Protein AF-A0A527YL96-F1 (afdb_monomer_lite)

Structure (mmCIF, N/CA/C/O backbone):
data_AF-A0A527YL96-F1
#
_entry.id   AF-A0A527YL96-F1
#
loop_
_atom_site.group_PDB
_atom_site.id
_atom_site.type_symbol
_atom_site.label_atom_id
_atom_site.label_alt_id
_atom_site.label_comp_id
_atom_site.label_asym_id
_atom_site.label_entity_id
_atom_site.label_seq_id
_atom_site.pdbx_PDB_ins_code
_atom_site.Cartn_x
_atom_site.Cartn_y
_atom_site.Cartn_z
_atom_site.occupancy
_atom_site.B_iso_or_equiv
_atom_site.auth_seq_id
_atom_site.auth_comp_id
_atom_site.auth_asym_id
_atom_site.auth_atom_id
_atom_site.pdbx_PDB_model_num
ATOM 1 N N . ARG A 1 1 ? -8.807 7.790 12.095 1.00 64.44 1 ARG A N 1
ATOM 2 C CA . ARG A 1 1 ? -7.431 7.476 11.616 1.00 64.44 1 ARG A CA 1
ATOM 3 C C . ARG A 1 1 ? -6.322 8.157 12.431 1.00 64.44 1 ARG A C 1
ATOM 5 O O . ARG A 1 1 ? -5.554 7.436 13.041 1.00 64.44 1 A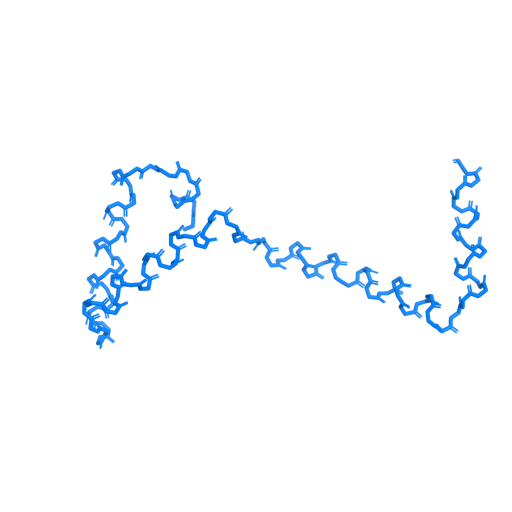RG A O 1
ATOM 12 N N . ARG A 1 2 ? -6.215 9.500 12.489 1.00 66.44 2 ARG A N 1
ATOM 13 C CA . ARG A 1 2 ? -5.117 10.183 13.227 1.00 66.44 2 ARG A CA 1
ATOM 1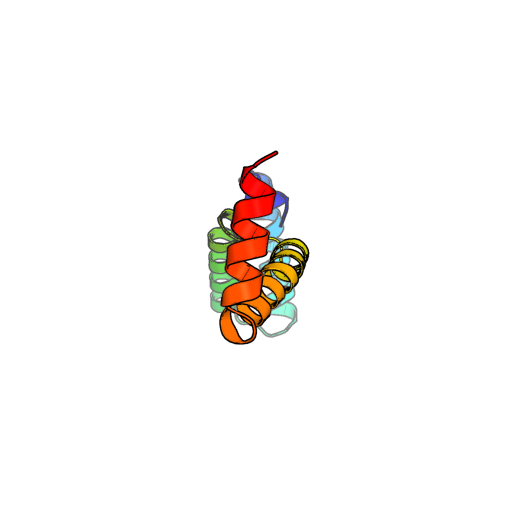4 C C . ARG A 1 2 ? -5.070 9.847 14.729 1.00 66.44 2 ARG A C 1
ATOM 16 O O . ARG A 1 2 ? -3.986 9.631 15.252 1.00 66.44 2 ARG A O 1
ATOM 23 N N . ALA A 1 3 ? -6.229 9.761 15.389 1.00 67.44 3 ALA A N 1
ATOM 24 C CA . ALA A 1 3 ? -6.326 9.360 16.798 1.00 67.44 3 ALA A CA 1
ATOM 25 C C . ALA A 1 3 ? -5.831 7.922 17.043 1.00 67.44 3 ALA A C 1
ATOM 27 O O . ALA A 1 3 ? -5.077 7.691 17.983 1.00 67.44 3 ALA A O 1
ATOM 28 N N . MET A 1 4 ? -6.177 6.995 16.141 1.00 72.31 4 MET A N 1
ATOM 29 C CA . MET A 1 4 ? -5.747 5.593 16.209 1.00 72.31 4 MET A CA 1
ATOM 30 C C . MET A 1 4 ? -4.225 5.456 16.087 1.00 72.31 4 MET A C 1
ATOM 32 O O . MET A 1 4 ? -3.616 4.789 16.910 1.00 72.31 4 MET A O 1
ATOM 36 N N . GLY A 1 5 ? -3.592 6.173 15.152 1.00 64.25 5 GLY A N 1
ATOM 37 C CA . GLY A 1 5 ? -2.130 6.125 14.995 1.00 64.25 5 GLY A CA 1
ATOM 38 C C . GLY A 1 5 ? -1.341 6.774 16.143 1.00 64.25 5 GLY A C 1
ATOM 39 O O . GLY A 1 5 ? -0.205 6.392 16.392 1.00 64.25 5 GLY A O 1
ATOM 40 N N . LYS A 1 6 ? -1.925 7.743 16.867 1.00 75.44 6 LYS A N 1
ATOM 41 C CA . LYS A 1 6 ? -1.281 8.387 18.031 1.00 75.44 6 LYS A CA 1
ATOM 42 C C . LYS A 1 6 ? -1.445 7.606 19.342 1.00 75.44 6 LYS A C 1
ATOM 44 O O . LYS A 1 6 ? -0.843 7.995 20.336 1.00 75.44 6 LYS A O 1
ATOM 49 N N . LYS A 1 7 ? -2.266 6.547 19.362 1.00 72.44 7 LYS A N 1
ATOM 50 C CA . LYS A 1 7 ? -2.494 5.658 20.520 1.00 72.44 7 LYS A CA 1
ATOM 51 C C . LYS A 1 7 ? -2.891 6.371 21.825 1.00 72.44 7 LYS A C 1
ATOM 53 O O . LYS A 1 7 ? -2.614 5.888 22.919 1.00 72.44 7 LYS A O 1
ATOM 58 N N . ILE A 1 8 ? -3.576 7.512 21.734 1.00 83.75 8 ILE A N 1
ATOM 59 C CA . ILE A 1 8 ? -4.054 8.246 22.915 1.00 83.75 8 ILE A CA 1
ATOM 60 C C . ILE A 1 8 ? -5.308 7.543 23.443 1.00 83.75 8 ILE A C 1
ATOM 62 O O . ILE A 1 8 ? -6.378 7.663 22.848 1.00 83.75 8 ILE A O 1
ATOM 66 N N . ARG A 1 9 ? -5.180 6.818 24.559 1.00 80.31 9 ARG A N 1
ATOM 67 C CA . ARG A 1 9 ? -6.239 5.955 25.116 1.00 80.31 9 ARG A CA 1
ATOM 68 C C . ARG A 1 9 ? -7.56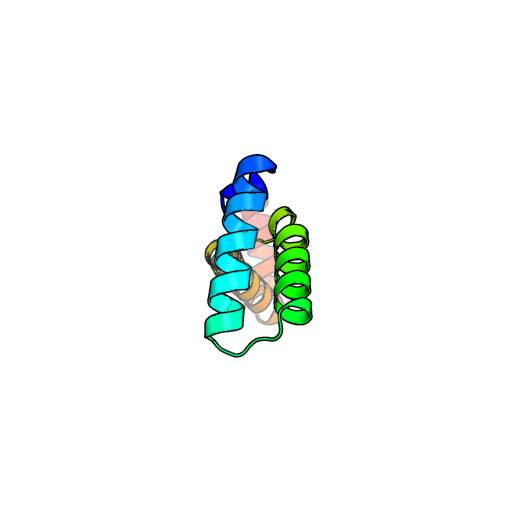6 6.688 25.343 1.00 80.31 9 ARG A C 1
ATOM 70 O O . ARG A 1 9 ? -8.582 6.274 24.804 1.00 80.31 9 ARG A O 1
ATOM 77 N N . ALA A 1 10 ? -7.526 7.843 26.008 1.00 86.06 10 ALA A N 1
ATOM 78 C CA . ALA A 1 10 ? -8.721 8.648 26.271 1.00 86.06 10 ALA A CA 1
ATOM 79 C C . ALA A 1 10 ? -9.425 9.145 24.993 1.00 86.06 10 ALA A C 1
ATOM 81 O O . ALA A 1 10 ? -10.641 9.312 24.979 1.00 86.06 10 ALA A O 1
ATOM 82 N N . GLU A 1 11 ? -8.677 9.387 23.913 1.00 85.31 11 GLU A N 1
ATOM 83 C CA . GLU A 1 11 ? -9.264 9.783 22.629 1.00 85.31 11 GLU A CA 1
ATOM 84 C C . GLU A 1 11 ? -9.831 8.566 21.889 1.00 85.31 11 GLU A C 1
ATOM 86 O O . GLU A 1 11 ? -10.893 8.646 21.282 1.00 85.31 11 GLU A O 1
ATOM 91 N N . MET A 1 12 ? -9.161 7.416 21.976 1.00 84.38 12 MET A N 1
ATOM 92 C CA . MET A 1 12 ? -9.645 6.156 21.411 1.00 84.38 12 MET A CA 1
ATOM 93 C C . MET A 1 12 ? -10.969 5.702 22.025 1.00 84.38 12 MET A C 1
ATOM 95 O O . MET A 1 12 ? -11.853 5.290 21.278 1.00 84.38 12 MET A O 1
ATOM 99 N N . ASP A 1 13 ? -11.129 5.840 23.341 1.00 87.75 13 ASP A N 1
ATOM 100 C CA . ASP A 1 13 ? -12.366 5.482 24.041 1.00 87.75 13 ASP A CA 1
ATOM 101 C C . ASP A 1 13 ? -13.541 6.370 23.590 1.00 87.75 13 ASP A C 1
ATOM 103 O O . ASP A 1 13 ? -14.615 5.861 23.267 1.00 87.75 13 ASP A O 1
ATOM 107 N N . LYS A 1 14 ? -13.311 7.683 23.424 1.00 91.06 14 LYS A N 1
ATOM 108 C CA . LYS A 1 14 ? -14.309 8.614 22.859 1.00 91.06 14 LYS A CA 1
ATOM 109 C C . LYS A 1 14 ? -14.702 8.251 21.426 1.00 91.06 14 LYS A C 1
ATOM 111 O O . LYS A 1 14 ? -15.877 8.300 21.063 1.00 91.06 14 LYS A O 1
ATOM 116 N N . GLN A 1 15 ? -13.727 7.894 20.586 1.00 91.19 15 GLN A N 1
ATOM 117 C CA . GLN A 1 15 ? -14.009 7.484 19.207 1.00 91.19 15 GLN A CA 1
ATOM 118 C C . GLN A 1 15 ? -14.720 6.125 19.146 1.00 91.19 15 GLN A C 1
ATOM 120 O O . GLN A 1 15 ? -15.543 5.930 18.252 1.00 91.19 15 GLN A O 1
ATOM 125 N N . ARG A 1 16 ? -14.436 5.209 20.084 1.00 92.94 16 ARG A N 1
ATOM 126 C CA . ARG A 1 16 ? -15.129 3.919 20.205 1.00 92.94 16 ARG A CA 1
ATOM 127 C C . ARG A 1 16 ? -16.603 4.132 20.499 1.00 92.94 16 ARG A C 1
ATOM 129 O O . ARG A 1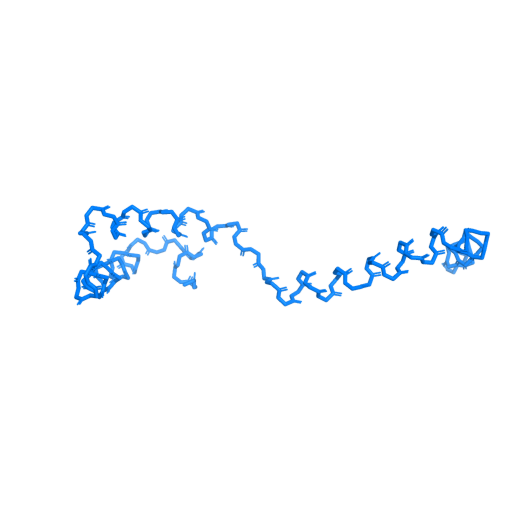 16 ? -17.431 3.615 19.760 1.00 92.94 16 ARG A O 1
ATOM 136 N N . GLU A 1 17 ? -16.924 4.907 21.531 1.00 94.19 17 GLU A N 1
ATOM 137 C CA . GLU A 1 17 ? -18.312 5.174 21.915 1.00 94.19 17 GLU A CA 1
ATOM 138 C C . GLU A 1 17 ? -19.108 5.752 20.740 1.00 94.19 17 GLU A C 1
ATOM 140 O O . GLU A 1 17 ? -20.142 5.203 20.367 1.00 94.19 17 GLU A O 1
ATOM 145 N N . ARG A 1 18 ? -18.557 6.778 20.076 1.00 94.88 18 ARG A N 1
ATOM 146 C CA . ARG A 1 18 ? -19.167 7.400 18.892 1.00 94.88 18 ARG A CA 1
ATOM 147 C C . ARG A 1 18 ? -19.354 6.427 17.724 1.00 94.88 18 ARG A C 1
ATOM 149 O O . ARG A 1 18 ? -20.338 6.524 16.995 1.00 94.88 18 ARG A O 1
ATOM 156 N N . PHE A 1 19 ? -18.388 5.540 17.487 1.00 95.12 19 PHE A N 1
ATOM 157 C CA . PHE A 1 19 ? -18.475 4.555 16.411 1.00 95.12 19 PHE A CA 1
ATOM 158 C C . PHE A 1 19 ? -19.545 3.504 16.705 1.00 95.12 19 PHE A C 1
ATOM 160 O O . PHE A 1 19 ? -20.356 3.202 15.835 1.00 95.12 19 PHE A O 1
ATOM 167 N N . VAL A 1 20 ? -19.554 2.962 17.924 1.00 96.12 20 VAL A N 1
ATOM 168 C CA . VAL A 1 20 ? -20.461 1.884 18.327 1.00 96.12 20 VAL A CA 1
ATOM 169 C C . VAL A 1 20 ? -21.899 2.382 18.392 1.00 96.12 20 VAL A C 1
ATOM 171 O O . VAL A 1 20 ? -22.772 1.715 17.845 1.00 96.12 20 VAL A O 1
ATOM 174 N N . SER A 1 21 ? -22.155 3.557 18.978 1.00 96.25 21 SER A N 1
ATOM 175 C CA . SER A 1 21 ? -23.504 4.137 19.004 1.00 96.25 21 SER A CA 1
ATOM 176 C C . SER A 1 21 ? -24.038 4.371 17.590 1.00 96.25 21 SER A C 1
ATOM 178 O O . SER A 1 21 ? -25.101 3.862 17.244 1.00 96.25 21 SER A O 1
ATOM 180 N N . GLY A 1 22 ? -23.248 5.017 16.727 1.00 96.75 22 GLY A N 1
ATOM 181 C CA . GLY A 1 22 ? -23.636 5.269 15.339 1.00 96.75 22 GLY A CA 1
ATOM 182 C C . GLY A 1 22 ? -23.781 3.996 14.494 1.00 96.75 22 GLY A C 1
ATOM 183 O O . GLY A 1 22 ? -24.569 3.969 13.551 1.00 96.75 22 GLY A O 1
ATOM 184 N N . ALA A 1 23 ? -23.041 2.929 1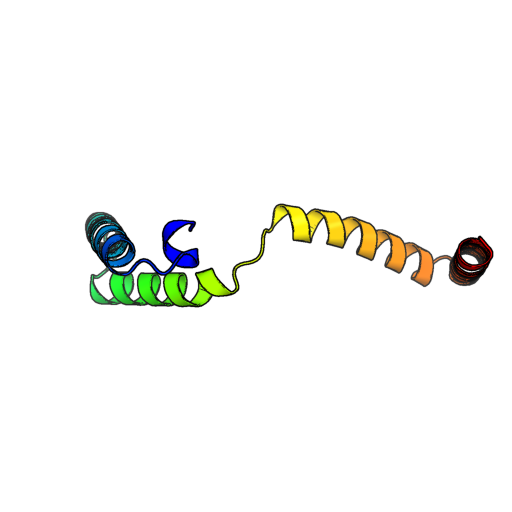4.805 1.00 97.00 23 ALA A N 1
ATOM 185 C CA . ALA A 1 23 ? -23.199 1.632 14.152 1.00 97.00 23 ALA A CA 1
ATOM 186 C C . ALA A 1 23 ? -24.497 0.932 14.591 1.00 97.00 23 ALA A C 1
ATOM 188 O O . ALA A 1 23 ? -25.217 0.407 13.741 1.00 97.00 23 ALA A O 1
ATOM 189 N N . VAL A 1 24 ? -24.826 0.979 15.886 1.00 97.00 24 VAL A N 1
ATOM 190 C CA . VAL A 1 24 ? -26.073 0.426 16.440 1.00 97.00 24 VAL A CA 1
ATOM 191 C C . VAL A 1 24 ? -27.298 1.155 15.895 1.00 97.00 24 VAL A C 1
ATOM 193 O O . VAL A 1 24 ? -28.243 0.502 15.461 1.00 97.00 24 VAL A O 1
ATOM 196 N N . GLU A 1 25 ? -27.259 2.485 15.811 1.00 97.50 25 GLU A N 1
ATOM 197 C CA . GLU A 1 25 ? -28.310 3.293 15.168 1.00 97.50 25 GLU A CA 1
ATOM 198 C C . GLU A 1 25 ? -28.537 2.910 13.696 1.00 97.50 25 GLU A C 1
ATOM 200 O O . GLU A 1 25 ? -29.643 3.039 13.177 1.00 97.50 25 GLU A O 1
ATOM 205 N N . ARG A 1 26 ? -27.502 2.398 13.019 1.00 96.38 26 ARG A N 1
ATOM 206 C CA . ARG A 1 26 ? -27.559 1.912 11.629 1.00 96.38 26 ARG A CA 1
ATOM 207 C C . ARG A 1 26 ? -27.880 0.417 11.516 1.00 96.38 26 ARG A C 1
ATOM 209 O O . ARG A 1 26 ? -27.754 -0.146 10.432 1.00 96.38 26 ARG A O 1
ATOM 216 N N . GLY A 1 27 ? -28.283 -0.223 12.613 1.00 95.94 27 GLY A N 1
ATOM 217 C CA . GLY A 1 27 ? -28.719 -1.620 12.642 1.00 95.94 27 GLY A CA 1
ATOM 218 C C . GLY A 1 27 ? -27.600 -2.653 12.795 1.00 95.94 27 GLY A C 1
ATOM 219 O O . GLY A 1 27 ? -27.856 -3.845 12.649 1.00 95.94 27 GLY A O 1
ATOM 220 N N . VAL A 1 28 ? -26.364 -2.241 13.098 1.00 96.31 28 VAL A N 1
ATOM 221 C CA . VAL A 1 28 ? -25.268 -3.177 13.395 1.00 96.31 28 VAL A CA 1
ATOM 222 C C . VAL A 1 28 ? -25.340 -3.586 14.864 1.00 96.31 28 VAL A C 1
ATOM 224 O O . VAL A 1 28 ? -25.343 -2.740 15.753 1.00 96.31 28 VAL A O 1
ATOM 227 N N . GLY A 1 29 ? -25.355 -4.889 15.149 1.00 96.81 29 GLY A N 1
ATOM 228 C CA . GLY A 1 29 ? -25.354 -5.374 16.529 1.00 96.81 29 GLY A CA 1
ATOM 229 C C . GLY A 1 29 ? -24.136 -4.866 17.309 1.00 96.81 29 GLY A C 1
ATOM 230 O O . GLY A 1 29 ? -23.014 -4.894 16.801 1.00 96.81 29 GLY A O 1
ATOM 231 N N . LYS A 1 30 ? -24.334 -4.448 18.567 1.00 95.25 30 LYS A N 1
ATOM 232 C CA . LYS A 1 30 ? -23.257 -3.916 19.424 1.00 95.25 30 LYS A CA 1
ATOM 233 C C . LYS A 1 30 ? -21.996 -4.807 19.457 1.00 95.25 30 LYS A C 1
ATOM 235 O O . LYS A 1 30 ? -20.919 -4.265 19.220 1.00 95.25 30 LYS A O 1
ATOM 240 N N . PRO A 1 31 ? -22.089 -6.147 19.624 1.00 96.19 31 PRO A N 1
ATOM 241 C CA . PRO A 1 31 ? -20.902 -7.010 19.616 1.00 96.19 31 PRO A CA 1
ATOM 242 C C . PRO A 1 31 ? -20.119 -6.957 18.298 1.00 96.19 31 PRO A C 1
ATOM 244 O O . PRO A 1 31 ? -18.891 -6.993 18.293 1.00 96.19 31 PRO A O 1
ATOM 247 N N . GLN A 1 32 ? -20.824 -6.840 17.170 1.00 96.62 32 GLN A N 1
ATOM 248 C CA . GLN A 1 32 ? -20.203 -6.735 15.854 1.00 96.62 32 GLN A CA 1
ATOM 249 C C . GLN A 1 32 ? -19.546 -5.364 15.659 1.00 96.62 32 GLN A C 1
ATOM 251 O O . GLN A 1 32 ? -18.439 -5.289 15.131 1.00 96.62 32 GLN A O 1
ATOM 256 N N . ALA A 1 33 ? -20.192 -4.285 16.106 1.00 97.12 33 ALA A N 1
ATOM 257 C CA . ALA A 1 33 ? -19.621 -2.942 16.062 1.00 97.12 33 ALA A CA 1
ATOM 258 C C . ALA A 1 33 ? -18.336 -2.841 16.901 1.00 97.12 33 ALA A C 1
ATOM 260 O O . ALA A 1 33 ? -17.326 -2.327 16.418 1.00 97.12 33 ALA A O 1
ATOM 261 N N . ASP A 1 34 ? -18.347 -3.393 18.118 1.00 95.44 34 ASP A N 1
ATOM 262 C CA . ASP A 1 34 ? -17.168 -3.457 18.985 1.00 95.44 34 ASP A CA 1
ATOM 263 C C . ASP A 1 34 ? -16.023 -4.236 18.314 1.00 95.44 34 ASP A C 1
ATOM 265 O O . ASP A 1 34 ? -14.891 -3.751 18.264 1.00 95.44 34 ASP A O 1
ATOM 269 N N . PHE A 1 35 ? -16.327 -5.394 17.718 1.00 96.06 35 PHE A N 1
ATOM 270 C CA . PHE A 1 35 ? -15.349 -6.203 16.989 1.00 96.06 35 PHE A CA 1
ATOM 271 C C . PHE A 1 35 ? -14.740 -5.468 15.783 1.00 96.06 35 PHE A C 1
ATOM 273 O O . PHE A 1 35 ? -13.522 -5.487 15.589 1.00 96.06 35 PHE A O 1
ATOM 280 N N . ILE A 1 36 ? -15.566 -4.787 14.979 1.00 94.81 36 ILE A N 1
ATOM 281 C CA . ILE A 1 36 ? -15.095 -4.000 13.829 1.00 94.81 36 ILE A CA 1
ATOM 282 C C . ILE A 1 36 ? -14.175 -2.870 14.299 1.00 94.81 36 ILE A C 1
ATOM 284 O O . ILE A 1 36 ? -13.141 -2.624 13.675 1.00 94.81 36 ILE A O 1
ATOM 288 N N . PHE A 1 37 ? -14.516 -2.193 15.398 1.00 94.06 37 PHE A N 1
ATOM 289 C CA . PHE A 1 37 ? -13.675 -1.129 15.935 1.00 94.06 37 PHE A CA 1
ATOM 290 C C . PHE A 1 37 ? -12.299 -1.652 16.364 1.00 94.06 37 PHE A C 1
ATOM 292 O O . PHE A 1 37 ? -11.283 -1.042 16.024 1.00 94.06 37 PHE A O 1
ATOM 299 N N . ASP A 1 38 ? -12.245 -2.801 17.044 1.00 92.00 38 ASP A N 1
ATOM 300 C CA . ASP A 1 38 ? -10.979 -3.435 17.431 1.00 92.00 38 ASP A CA 1
ATOM 301 C C . ASP A 1 38 ? -10.133 -3.843 16.226 1.00 92.00 38 ASP A C 1
ATOM 303 O O . ASP A 1 38 ? -8.911 -3.670 16.231 1.00 92.00 38 ASP A O 1
ATOM 307 N N . LEU A 1 39 ? -10.771 -4.336 15.162 1.00 92.38 39 LEU A N 1
ATOM 308 C CA . LEU A 1 39 ? -10.085 -4.646 13.912 1.00 92.38 39 LEU A CA 1
ATOM 309 C C . LEU A 1 39 ? -9.486 -3.383 13.273 1.00 92.38 39 LEU A C 1
ATOM 311 O O . LEU A 1 39 ? -8.320 -3.388 12.874 1.00 92.38 39 LEU A O 1
ATOM 315 N N . LEU A 1 40 ? -10.249 -2.287 13.219 1.00 90.31 40 LEU A N 1
ATOM 316 C CA . LEU A 1 40 ? -9.780 -1.000 12.696 1.00 90.31 40 LEU A CA 1
ATOM 317 C C . LEU A 1 40 ? -8.636 -0.421 13.534 1.00 90.31 40 LEU A C 1
ATOM 319 O O . LEU A 1 40 ? -7.680 0.105 12.965 1.00 90.31 40 LEU A O 1
ATOM 323 N N . ALA A 1 41 ? -8.710 -0.528 14.863 1.00 87.44 41 ALA A N 1
ATOM 324 C CA . ALA A 1 41 ? -7.664 -0.066 15.770 1.00 87.44 41 ALA A CA 1
ATOM 325 C C . ALA A 1 41 ? -6.352 -0.834 15.556 1.00 87.44 41 ALA A C 1
ATOM 327 O O . ALA A 1 41 ? -5.301 -0.209 15.435 1.00 87.44 41 ALA A O 1
ATOM 328 N N . LYS A 1 42 ? -6.416 -2.167 15.419 1.00 86.94 42 LYS A N 1
ATOM 329 C CA . LYS A 1 42 ? -5.249 -3.003 15.087 1.00 86.94 42 LYS A CA 1
ATOM 330 C C . LYS A 1 42 ? -4.679 -2.675 13.705 1.00 86.94 42 LYS A C 1
ATOM 332 O O . LYS A 1 42 ? -3.467 -2.565 13.547 1.00 86.94 42 LYS A O 1
ATOM 337 N N . PHE A 1 43 ? -5.537 -2.493 12.699 1.00 86.81 43 PHE A N 1
ATOM 338 C CA . PHE A 1 43 ? -5.102 -2.186 11.333 1.00 86.81 43 PHE A CA 1
ATOM 339 C C . PHE A 1 43 ? -4.498 -0.782 11.200 1.00 86.81 43 PHE A C 1
ATOM 341 O O . PHE A 1 43 ? -3.643 -0.557 10.348 1.00 86.81 43 PHE A O 1
ATOM 348 N N . ALA A 1 44 ? -4.918 0.178 12.027 1.00 85.38 44 ALA A N 1
ATOM 349 C CA . ALA A 1 44 ? -4.475 1.567 11.925 1.00 85.38 44 ALA A CA 1
ATOM 350 C C . ALA A 1 44 ? -2.957 1.755 12.090 1.00 85.38 44 ALA A C 1
ATOM 352 O O . ALA A 1 44 ? -2.428 2.721 11.539 1.00 85.38 44 ALA A O 1
ATOM 353 N N . ASP A 1 45 ? -2.280 0.835 12.781 1.00 81.25 45 ASP A N 1
ATOM 354 C CA . ASP A 1 45 ? -0.822 0.837 12.946 1.00 81.25 45 ASP A CA 1
ATOM 355 C C . ASP A 1 45 ? -0.074 0.506 11.643 1.00 81.25 45 ASP A C 1
ATOM 357 O O . ASP A 1 45 ? 1.032 0.995 11.423 1.00 81.25 45 ASP A O 1
ATOM 361 N N . TYR A 1 46 ? -0.691 -0.273 10.750 1.00 86.62 46 TYR A N 1
ATOM 362 C CA . TYR A 1 46 ? -0.080 -0.753 9.502 1.00 86.62 46 TYR A CA 1
ATOM 363 C C . TYR A 1 46 ? -0.828 -0.289 8.243 1.00 86.62 46 TYR A C 1
ATOM 365 O O . TYR A 1 46 ? -0.468 -0.635 7.118 1.00 86.62 46 TYR A O 1
ATOM 373 N N . GLY A 1 47 ? -1.877 0.517 8.410 1.00 87.94 47 GLY A N 1
ATOM 374 C CA . GLY A 1 47 ? -2.691 1.027 7.318 1.00 87.94 47 GLY A CA 1
ATOM 375 C C . GLY A 1 47 ? -1.918 2.005 6.435 1.00 87.94 47 GLY A C 1
ATOM 376 O O . GLY A 1 47 ? -1.726 3.174 6.790 1.00 87.94 47 GLY A O 1
ATOM 377 N N . PHE A 1 48 ? -1.539 1.552 5.244 1.00 90.88 48 PHE A N 1
ATOM 378 C CA . PHE A 1 48 ? -0.751 2.337 4.301 1.00 90.88 48 PHE A CA 1
ATOM 379 C C . PHE A 1 48 ? -1.588 3.351 3.504 1.00 90.88 48 PHE A C 1
ATOM 381 O O . PHE A 1 48 ? -2.805 3.221 3.347 1.00 90.88 48 PHE A O 1
ATOM 388 N N . ASN A 1 49 ? -0.948 4.410 3.001 1.00 93.75 49 ASN A N 1
ATOM 389 C CA . ASN A 1 49 ? -1.631 5.401 2.175 1.00 93.75 49 ASN A CA 1
ATOM 390 C C . ASN A 1 49 ? -1.856 4.872 0.746 1.00 93.75 49 ASN A C 1
ATOM 392 O O . ASN A 1 49 ? -0.906 4.685 -0.012 1.00 93.75 49 ASN A O 1
ATOM 396 N N . LYS A 1 50 ? -3.129 4.708 0.364 1.00 94.56 50 LYS A N 1
ATOM 397 C CA . LYS A 1 50 ? -3.523 4.206 -0.957 1.00 94.56 50 LYS A CA 1
ATOM 398 C C . LYS A 1 50 ? -3.047 5.083 -2.119 1.00 94.56 50 LYS A C 1
ATOM 400 O O . LYS A 1 50 ? -2.645 4.526 -3.132 1.00 94.56 50 LYS A O 1
ATOM 405 N N . SER A 1 51 ? -3.084 6.414 -2.009 1.00 96.69 51 SER A N 1
ATOM 406 C CA . SER A 1 51 ? -2.688 7.279 -3.133 1.00 96.69 51 SER A CA 1
ATOM 407 C C . SER A 1 51 ? -1.193 7.169 -3.423 1.00 96.69 51 SER A C 1
ATOM 409 O O . SER A 1 51 ? -0.797 7.074 -4.580 1.00 96.69 51 SER A O 1
ATOM 411 N N . HIS A 1 52 ? -0.375 7.097 -2.372 1.00 97.50 52 HIS A N 1
ATOM 412 C CA . HIS A 1 52 ? 1.063 6.891 -2.504 1.00 97.50 52 HIS A CA 1
ATOM 413 C C . HIS A 1 52 ? 1.382 5.502 -3.077 1.00 97.50 52 HIS A C 1
ATOM 415 O O . HIS A 1 52 ? 2.132 5.404 -4.042 1.00 97.50 52 HIS A O 1
ATOM 421 N N . ALA A 1 53 ? 0.745 4.442 -2.560 1.00 97.81 53 ALA A N 1
ATOM 422 C CA . ALA A 1 53 ? 0.908 3.093 -3.106 1.00 97.81 53 ALA A CA 1
ATOM 423 C C . ALA A 1 53 ? 0.519 3.008 -4.590 1.00 97.81 53 ALA A C 1
ATOM 425 O O . ALA A 1 53 ? 1.251 2.421 -5.379 1.00 97.81 53 ALA A O 1
ATOM 426 N N . ALA A 1 54 ? -0.607 3.612 -4.981 1.00 98.00 54 ALA A N 1
ATOM 427 C CA . ALA A 1 54 ? -1.079 3.580 -6.362 1.00 98.00 54 ALA A CA 1
ATOM 428 C C . ALA A 1 54 ? -0.128 4.315 -7.317 1.00 98.00 54 ALA A C 1
ATOM 430 O O . ALA A 1 54 ? 0.174 3.793 -8.386 1.00 98.00 54 ALA A O 1
ATOM 431 N N . ALA A 1 55 ? 0.381 5.488 -6.926 1.00 98.31 55 ALA A N 1
ATOM 432 C CA . ALA A 1 55 ? 1.330 6.241 -7.745 1.00 98.31 55 ALA A CA 1
ATOM 433 C C . ALA A 1 55 ? 2.623 5.448 -8.002 1.00 98.31 55 ALA A C 1
ATOM 435 O O . ALA A 1 55 ? 3.067 5.348 -9.143 1.00 98.31 55 ALA A O 1
ATOM 436 N N . TYR A 1 56 ? 3.187 4.823 -6.963 1.00 98.31 56 TYR A N 1
ATOM 437 C CA . TYR A 1 56 ? 4.377 3.979 -7.113 1.00 98.31 56 TYR A CA 1
ATOM 438 C C . TYR A 1 56 ? 4.091 2.719 -7.931 1.00 98.31 56 TYR A C 1
ATOM 440 O O . TYR A 1 56 ? 4.901 2.350 -8.777 1.00 98.31 56 TYR A O 1
ATOM 448 N N . ALA A 1 57 ? 2.923 2.096 -7.746 1.00 98.50 57 ALA A N 1
ATOM 449 C CA . ALA A 1 57 ? 2.532 0.919 -8.514 1.00 98.50 57 ALA A CA 1
ATOM 450 C C . ALA A 1 57 ? 2.485 1.190 -10.026 1.00 98.50 57 ALA A C 1
ATOM 452 O O . ALA A 1 57 ? 2.873 0.319 -10.800 1.00 98.50 57 ALA A O 1
ATOM 453 N N . VAL A 1 58 ? 2.067 2.389 -10.456 1.00 98.50 58 VAL A N 1
ATOM 454 C CA . VAL A 1 58 ? 2.077 2.771 -11.880 1.00 98.50 58 VAL A CA 1
ATOM 455 C C . VAL A 1 58 ? 3.499 2.782 -12.437 1.00 98.50 58 VAL A C 1
ATOM 457 O O . VAL A 1 58 ? 3.744 2.167 -13.473 1.00 98.50 58 VAL A O 1
ATOM 460 N N . VAL A 1 59 ? 4.444 3.417 -11.738 1.00 98.19 59 VAL A N 1
ATOM 461 C CA . VAL A 1 59 ? 5.848 3.464 -12.176 1.00 98.19 59 VAL A CA 1
ATOM 462 C C . VAL A 1 59 ? 6.451 2.060 -12.183 1.00 98.19 59 VAL A C 1
ATOM 464 O O . VAL A 1 59 ? 7.035 1.652 -13.181 1.00 98.19 59 VAL A O 1
ATOM 467 N N . SER A 1 60 ? 6.242 1.272 -11.123 1.00 98.62 60 SER A N 1
ATOM 468 C CA . SER A 1 60 ? 6.720 -0.115 -11.062 1.00 98.62 60 SER A CA 1
ATOM 469 C C . SER A 1 60 ? 6.156 -0.978 -12.190 1.00 98.62 60 SER A C 1
ATOM 471 O O . SER A 1 60 ? 6.888 -1.773 -12.779 1.00 98.62 60 SER A O 1
ATOM 473 N N . TYR A 1 61 ? 4.873 -0.811 -12.520 1.00 98.69 61 TYR A N 1
ATOM 474 C CA . TYR A 1 61 ? 4.245 -1.510 -13.635 1.00 98.69 61 TYR A CA 1
ATOM 475 C C . TYR A 1 61 ? 4.869 -1.108 -14.974 1.00 98.69 61 TYR A C 1
ATOM 477 O O . TYR A 1 61 ? 5.201 -1.978 -15.772 1.00 98.69 61 TYR A O 1
ATOM 485 N N . GLN A 1 62 ? 5.085 0.187 -15.209 1.00 98.69 62 GLN A N 1
ATOM 486 C CA . GLN A 1 62 ? 5.744 0.678 -16.422 1.00 98.69 62 GLN A CA 1
ATOM 487 C C . GLN A 1 62 ? 7.172 0.129 -16.551 1.00 98.69 62 GLN A C 1
ATOM 489 O O . GLN A 1 62 ? 7.549 -0.359 -17.614 1.00 98.69 62 GLN A O 1
ATOM 494 N N . THR A 1 63 ? 7.948 0.131 -15.464 1.00 98.50 63 THR A N 1
ATOM 495 C CA . THR A 1 63 ? 9.285 -0.481 -15.416 1.00 98.50 63 THR A CA 1
ATOM 496 C C . THR A 1 63 ? 9.227 -1.970 -15.760 1.00 98.50 63 THR A C 1
ATOM 498 O O . THR A 1 63 ? 10.004 -2.441 -16.590 1.00 98.50 63 THR A O 1
ATOM 501 N N . ALA A 1 64 ? 8.296 -2.718 -15.161 1.00 98.69 64 ALA A N 1
ATOM 502 C CA . ALA A 1 64 ? 8.129 -4.145 -15.427 1.00 98.69 64 ALA A CA 1
ATOM 503 C C . ALA A 1 64 ? 7.696 -4.419 -16.874 1.00 98.69 64 ALA A C 1
ATOM 505 O O . ALA A 1 64 ? 8.205 -5.348 -17.494 1.00 98.69 64 ALA A O 1
ATOM 506 N N . PHE A 1 65 ? 6.806 -3.592 -17.424 1.00 98.75 65 PHE A N 1
ATOM 507 C CA . PHE A 1 65 ? 6.364 -3.675 -18.812 1.00 98.75 65 PHE A CA 1
ATOM 508 C C . PHE A 1 65 ? 7.537 -3.498 -19.781 1.00 98.75 65 PHE A C 1
ATOM 510 O O . PHE A 1 65 ? 7.737 -4.330 -20.665 1.00 98.75 65 PHE A O 1
ATOM 517 N N . LEU A 1 66 ? 8.355 -2.458 -19.584 1.00 98.69 66 LEU A N 1
ATOM 518 C CA . LEU A 1 66 ? 9.540 -2.226 -20.412 1.00 98.69 66 LEU A CA 1
ATOM 519 C C . LEU A 1 66 ? 10.531 -3.386 -20.299 1.00 98.69 66 LEU A C 1
ATOM 521 O O . LEU A 1 66 ? 10.998 -3.886 -21.315 1.00 98.69 66 LEU A O 1
ATOM 525 N N . LYS A 1 67 ? 10.779 -3.886 -19.084 1.00 98.50 67 LYS A N 1
ATOM 526 C CA . LYS A 1 67 ? 11.638 -5.056 -18.873 1.00 98.50 67 LYS A CA 1
ATOM 527 C C . LYS A 1 67 ? 11.113 -6.316 -19.572 1.00 98.50 67 LYS A C 1
ATOM 529 O O . LYS A 1 67 ? 11.912 -7.107 -20.061 1.00 98.50 67 LYS A O 1
ATOM 534 N N . ALA A 1 68 ? 9.797 -6.527 -19.594 1.00 98.62 68 ALA A N 1
ATOM 535 C CA . ALA A 1 68 ? 9.180 -7.721 -20.169 1.00 98.62 68 ALA A CA 1
ATOM 536 C C . ALA A 1 68 ? 9.151 -7.708 -21.707 1.00 98.62 68 ALA A C 1
ATOM 538 O O . ALA A 1 68 ? 9.312 -8.760 -22.320 1.00 98.62 68 ALA A O 1
ATOM 539 N N . HIS A 1 69 ? 8.946 -6.540 -22.324 1.00 98.62 69 HIS A N 1
ATOM 540 C CA . HIS A 1 69 ? 8.751 -6.419 -23.774 1.00 98.62 69 HIS A CA 1
ATOM 541 C C . HIS A 1 69 ? 9.960 -5.850 -24.534 1.00 98.62 69 HIS A C 1
ATOM 543 O O . HIS A 1 69 ? 10.077 -6.102 -25.729 1.00 98.62 69 HIS A O 1
ATOM 549 N N . TYR A 1 70 ? 10.864 -5.140 -23.852 1.00 98.50 70 TYR A N 1
ATOM 550 C CA . TYR A 1 70 ? 12.077 -4.523 -24.412 1.00 98.50 70 TYR A CA 1
ATOM 551 C C . TYR A 1 70 ? 13.300 -4.813 -23.520 1.00 98.50 70 TYR A C 1
ATOM 553 O O . TYR A 1 70 ? 13.900 -3.901 -22.946 1.00 98.50 70 TYR A O 1
ATOM 561 N N . PRO A 1 71 ? 13.647 -6.094 -23.298 1.00 98.25 71 PRO A N 1
ATOM 562 C CA . PRO A 1 71 ? 14.611 -6.482 -22.268 1.00 98.25 71 PRO A CA 1
ATOM 563 C C . PRO A 1 71 ? 16.039 -5.988 -22.541 1.00 98.25 71 PRO A C 1
ATOM 565 O O . PRO A 1 71 ? 16.759 -5.669 -21.593 1.00 98.25 71 PRO A O 1
ATOM 568 N N . VAL A 1 72 ? 16.452 -5.920 -23.811 1.00 98.38 72 VAL A N 1
ATOM 569 C CA . VAL A 1 72 ? 17.805 -5.488 -24.197 1.00 98.38 72 VAL A CA 1
ATOM 570 C C . VAL A 1 72 ? 17.953 -3.985 -23.978 1.00 98.38 72 VAL A C 1
ATOM 572 O O . VAL A 1 72 ? 18.898 -3.545 -23.328 1.00 98.38 72 VAL A O 1
ATOM 575 N N . GLU A 1 73 ? 16.982 -3.203 -24.445 1.00 98.31 73 GLU A N 1
ATOM 576 C CA . GLU A 1 73 ? 16.930 -1.753 -24.274 1.00 98.31 73 GLU A CA 1
ATOM 577 C C . GLU A 1 73 ? 16.793 -1.380 -22.798 1.00 98.31 73 GLU A C 1
ATOM 579 O O . GLU A 1 73 ? 17.467 -0.468 -22.326 1.00 98.31 73 GLU A O 1
ATOM 584 N N . PHE A 1 74 ? 15.967 -2.111 -22.045 1.00 98.31 74 PHE A N 1
ATOM 585 C CA . PHE A 1 74 ? 15.797 -1.908 -20.609 1.00 98.31 74 PHE A CA 1
ATOM 586 C C . PHE A 1 74 ? 17.111 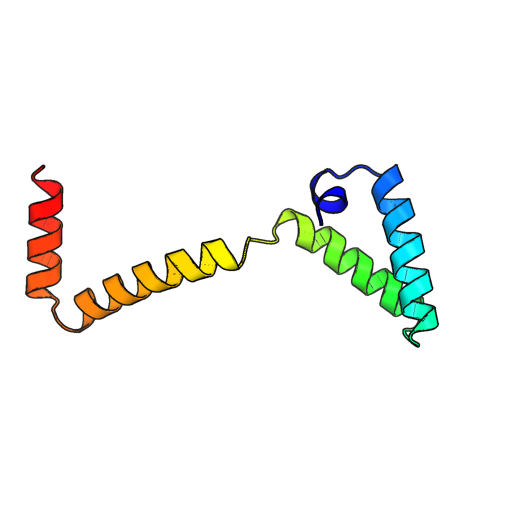-2.097 -19.840 1.00 98.31 74 PHE A C 1
ATOM 588 O O . PHE A 1 74 ? 17.442 -1.287 -18.969 1.00 98.31 74 PHE A O 1
ATOM 595 N N . LEU A 1 75 ? 17.873 -3.152 -20.154 1.00 97.75 75 LEU A N 1
ATOM 596 C CA . LEU A 1 75 ? 19.163 -3.399 -19.512 1.00 97.75 75 LEU A CA 1
ATOM 597 C C . LEU A 1 75 ? 20.203 -2.355 -19.932 1.00 97.75 75 LEU A C 1
ATOM 599 O O . LEU A 1 75 ? 20.888 -1.818 -19.066 1.00 97.75 75 LEU A O 1
ATOM 603 N N . ALA A 1 76 ? 20.273 -2.015 -21.222 1.00 98.00 76 ALA A N 1
ATOM 604 C CA . ALA A 1 76 ? 21.162 -0.965 -21.714 1.00 98.00 76 ALA A CA 1
ATOM 605 C C . ALA A 1 76 ? 20.880 0.382 -21.027 1.00 98.00 76 ALA A C 1
ATOM 607 O O . ALA A 1 76 ? 21.798 0.998 -20.493 1.00 98.00 76 ALA A O 1
ATOM 608 N N . ALA A 1 77 ? 19.609 0.794 -20.946 1.00 97.50 77 ALA A N 1
ATOM 609 C CA . ALA A 1 77 ? 19.198 2.018 -20.261 1.00 97.50 77 ALA A CA 1
ATOM 610 C C . ALA A 1 77 ? 19.552 1.998 -18.765 1.00 97.50 77 ALA A C 1
ATOM 612 O O . ALA A 1 77 ? 19.985 3.012 -18.222 1.00 97.50 77 ALA A O 1
ATOM 613 N N . SER A 1 78 ? 19.408 0.842 -18.108 1.00 96.44 78 SER A N 1
ATOM 614 C CA . SER A 1 78 ? 19.774 0.668 -16.696 1.00 96.44 78 SER A CA 1
ATOM 615 C C . SER A 1 78 ? 21.286 0.791 -16.477 1.00 96.44 78 SER A C 1
ATOM 617 O O . SER A 1 78 ? 21.708 1.435 -15.524 1.00 96.44 78 SER A O 1
ATOM 619 N N . MET A 1 79 ? 22.102 0.222 -17.371 1.00 96.81 79 MET A N 1
ATOM 620 C CA . MET A 1 79 ? 23.561 0.367 -17.325 1.00 96.81 79 MET A CA 1
ATOM 621 C C . MET A 1 79 ? 23.990 1.813 -17.590 1.00 96.81 79 MET A C 1
ATOM 623 O O . MET A 1 79 ? 24.853 2.324 -16.891 1.00 96.81 79 MET A O 1
ATOM 627 N N . THR A 1 80 ? 23.371 2.497 -18.559 1.00 97.31 80 THR A N 1
ATOM 628 C CA . THR A 1 80 ? 23.644 3.918 -18.830 1.00 97.31 80 THR A CA 1
ATOM 629 C C . THR A 1 80 ? 23.289 4.812 -17.642 1.00 97.31 80 THR A C 1
ATOM 631 O O . THR A 1 80 ? 24.022 5.757 -17.371 1.00 97.31 80 THR A O 1
ATOM 634 N N . LEU A 1 81 ? 22.200 4.518 -16.922 1.00 94.50 81 LEU A N 1
ATOM 635 C CA . LEU A 1 81 ? 21.830 5.241 -15.701 1.00 94.50 81 LEU A CA 1
ATOM 636 C C . LEU A 1 81 ? 22.913 5.138 -14.613 1.00 94.50 81 LEU A C 1
ATOM 638 O O . LEU A 1 81 ? 23.180 6.131 -13.948 1.00 94.50 81 LEU A O 1
ATOM 642 N N . ASP A 1 82 ? 23.524 3.962 -14.445 1.00 93.19 82 ASP A N 1
ATOM 643 C CA . ASP A 1 82 ? 24.538 3.686 -13.409 1.00 93.19 82 ASP A CA 1
ATOM 644 C C . ASP A 1 82 ? 25.931 4.259 -13.742 1.00 93.19 82 ASP A C 1
ATOM 646 O O . ASP A 1 82 ? 26.810 4.313 -12.890 1.00 93.19 82 ASP A O 1
ATOM 650 N N . MET A 1 83 ? 26.153 4.703 -14.984 1.00 90.69 83 MET A N 1
ATOM 651 C CA . MET A 1 83 ? 27.409 5.339 -15.410 1.00 90.69 83 MET A CA 1
ATOM 652 C C . MET A 1 83 ? 27.546 6.810 -14.965 1.00 90.69 83 MET A C 1
ATOM 654 O O . MET A 1 83 ? 28.598 7.404 -15.214 1.00 90.69 83 MET A O 1
ATOM 658 N N . GLY A 1 84 ? 26.494 7.404 -14.388 1.00 60.69 84 GLY A N 1
ATOM 659 C CA . GLY A 1 84 ? 26.436 8.805 -13.944 1.00 60.69 84 GLY A CA 1
ATOM 660 C C . GLY A 1 84 ? 26.823 9.026 -12.488 1.00 60.69 84 GLY A C 1
ATOM 661 O O . GLY A 1 84 ? 26.504 8.159 -11.647 1.00 60.69 84 GLY A O 1
#

Radius of gyration: 22.61 Å; chains: 1; bounding box: 56×18×51 Å

Secondary structure (DSSP, 8-state):
-HHHHHT-HHHHHHHHHHHHHHHHHTT--HHHHHHHHHHHHHHTTT---HHHHHHHHHHHHHHHHHHHH-HHHHHHHHHHHHT-

pLDDT: mean 91.91, std 9.11, range [60.69, 98.75]

Sequence (84 aa):
RRAMGKKIRAEMDKQRERFVSGAVERGVGKPQADFIFDLLAKFADYGFNKSHAAAYAVVSYQTAFLKAHYPVEFLAASMTLDMG

Foldseek 3Di:
DVCLQVVPPVVLVVVLVVQLVVCVVVVHDSVRSNVVSVVCSVCVNVDDDPVVVVVVVVVVVVLVVCCVPVVVVSVVVVVVVVVD